Protein AF-A0A7S3ULN9-F1 (afdb_monomer)

Radius of gyration: 17.04 Å; Cα contacts (8 Å, |Δi|>4): 175; chains: 1; bounding box: 44×28×47 Å

Mean predicted aligned error: 7.05 Å

InterPro domains:
  IPR001509 NAD-dependent epimerase/dehydratase [PF01370] (7-63)
  IPR036291 NAD(P)-binding domain superfamily [SSF51735] (7-116)

Structure (mmCIF, N/CA/C/O backbone):
data_AF-A0A7S3ULN9-F1
#
_entry.id   AF-A0A7S3ULN9-F1
#
loop_
_atom_site.group_PDB
_atom_site.id
_atom_site.type_symbol
_atom_site.label_atom_id
_atom_site.label_alt_id
_atom_site.label_comp_id
_atom_site.label_asym_id
_atom_site.label_entity_id
_atom_site.label_seq_id
_atom_site.pdbx_PDB_ins_code
_atom_site.Cartn_x
_atom_site.Cartn_y
_atom_site.Cartn_z
_atom_site.occupancy
_atom_site.B_iso_or_equiv
_atom_site.auth_seq_id
_atom_site.auth_comp_id
_atom_site.auth_asym_id
_atom_site.auth_atom_id
_atom_site.pdbx_PDB_model_num
ATOM 1 N N . PRO A 1 1 ? -5.327 -12.814 -15.963 1.00 34.00 1 PRO A N 1
ATOM 2 C CA . PRO A 1 1 ? -5.056 -14.093 -15.272 1.00 34.00 1 PRO A CA 1
ATOM 3 C C . PRO A 1 1 ? -4.669 -13.797 -13.832 1.00 34.00 1 PRO A C 1
ATOM 5 O O . PRO A 1 1 ? -3.796 -12.971 -13.615 1.00 34.00 1 PRO A O 1
ATOM 8 N N . GLN A 1 2 ? -5.388 -14.380 -12.873 1.00 38.47 2 GLN A N 1
ATOM 9 C CA . GLN A 1 2 ? -5.350 -14.021 -11.453 1.00 38.47 2 GLN A CA 1
ATOM 10 C C . GLN A 1 2 ? -3.913 -13.861 -10.914 1.00 38.47 2 GLN A C 1
ATOM 12 O O . GLN A 1 2 ? -3.157 -14.829 -10.874 1.00 38.47 2 GLN A O 1
ATOM 17 N N . ASN A 1 3 ? -3.556 -12.667 -10.439 1.00 44.97 3 ASN A N 1
ATOM 18 C CA . ASN A 1 3 ? -2.361 -12.447 -9.622 1.00 44.97 3 ASN A CA 1
ATOM 19 C C . ASN A 1 3 ? -2.554 -13.101 -8.242 1.00 44.97 3 ASN A C 1
ATOM 21 O O . ASN A 1 3 ? -2.887 -12.431 -7.269 1.00 44.97 3 ASN A O 1
ATOM 25 N N . CYS A 1 4 ? -2.433 -14.429 -8.166 1.00 49.31 4 CYS A N 1
ATOM 26 C CA . CYS A 1 4 ? -2.793 -15.228 -6.989 1.00 49.31 4 CYS A CA 1
ATOM 27 C C . CYS A 1 4 ? -1.608 -15.616 -6.082 1.00 49.31 4 CYS A C 1
ATOM 29 O O . CYS A 1 4 ? -1.762 -16.488 -5.228 1.00 49.31 4 CYS A O 1
ATOM 31 N N . HIS A 1 5 ? -0.435 -14.993 -6.244 1.00 63.12 5 HIS A N 1
ATOM 32 C CA . HIS A 1 5 ? 0.804 -15.423 -5.574 1.00 63.12 5 HIS A CA 1
ATOM 33 C C . HIS A 1 5 ? 1.507 -14.337 -4.745 1.00 63.12 5 HIS A C 1
ATOM 35 O O . HIS A 1 5 ? 2.721 -14.399 -4.571 1.00 63.12 5 HIS A O 1
ATOM 41 N N . ASP A 1 6 ? 0.775 -13.353 -4.222 1.00 69.62 6 ASP A N 1
ATOM 42 C CA . ASP A 1 6 ? 1.347 -12.435 -3.229 1.00 69.62 6 ASP A CA 1
ATOM 43 C C . ASP A 1 6 ? 1.284 -13.037 -1.808 1.00 69.62 6 ASP A C 1
ATOM 45 O O . ASP A 1 6 ? 0.505 -13.954 -1.532 1.00 69.62 6 ASP A O 1
ATOM 49 N N . ASN A 1 7 ? 2.122 -12.553 -0.892 1.00 73.56 7 ASN A N 1
ATOM 50 C CA . ASN A 1 7 ? 2.164 -13.035 0.486 1.00 73.56 7 ASN A CA 1
ATOM 51 C C . ASN A 1 7 ? 1.086 -12.344 1.334 1.00 73.56 7 ASN A C 1
ATOM 53 O O . ASN A 1 7 ? 1.271 -11.213 1.775 1.00 73.56 7 ASN A O 1
ATOM 57 N N . PHE A 1 8 ? -0.008 -13.052 1.622 1.00 77.31 8 PHE A N 1
ATOM 58 C CA . PHE A 1 8 ? -1.110 -12.569 2.468 1.00 77.31 8 PHE A CA 1
ATOM 59 C C . PHE A 1 8 ? -0.854 -12.732 3.979 1.00 77.31 8 PHE A C 1
ATOM 61 O O . PHE A 1 8 ? -1.782 -12.602 4.777 1.00 77.31 8 PHE A O 1
ATOM 68 N N . SER A 1 9 ? 0.375 -13.038 4.411 1.00 71.38 9 SER A N 1
ATOM 69 C CA . SER A 1 9 ? 0.714 -13.071 5.840 1.00 71.38 9 SER A CA 1
ATOM 70 C C . SER A 1 9 ? 0.386 -11.733 6.509 1.00 71.38 9 SER A C 1
ATOM 72 O O . SER A 1 9 ? 0.727 -10.666 6.008 1.00 71.38 9 SER A O 1
ATOM 74 N N . LEU A 1 10 ? -0.252 -11.782 7.678 1.00 74.00 10 LEU A N 1
ATOM 75 C CA . LEU A 1 10 ? -0.563 -10.579 8.456 1.00 74.00 10 LEU A CA 1
ATOM 76 C C . LEU A 1 10 ? 0.678 -9.949 9.106 1.00 74.00 10 LEU A C 1
ATOM 78 O O . LEU A 1 10 ? 0.622 -8.782 9.488 1.00 74.00 10 LEU A O 1
ATOM 82 N N . GLN A 1 11 ? 1.756 -10.725 9.258 1.00 67.00 11 GLN A N 1
ATOM 83 C CA . GLN A 1 11 ? 2.997 -10.299 9.914 1.00 67.00 11 GLN A CA 1
ATOM 84 C C . GLN A 1 11 ? 4.067 -9.892 8.896 1.00 67.00 11 GLN A C 1
ATOM 86 O O . GLN A 1 11 ? 4.693 -8.850 9.052 1.00 67.00 11 GLN A O 1
ATOM 91 N N . ASP A 1 12 ? 4.215 -10.683 7.829 1.00 71.31 12 ASP A N 1
ATOM 92 C CA . ASP A 1 12 ? 5.326 -10.561 6.872 1.00 71.31 12 ASP A CA 1
ATOM 93 C C . ASP A 1 12 ? 4.853 -10.291 5.433 1.00 71.31 12 ASP A C 1
ATOM 95 O O . ASP A 1 12 ? 5.637 -10.357 4.485 1.00 71.31 12 ASP A O 1
ATOM 99 N N . GLY A 1 13 ? 3.551 -10.065 5.243 1.00 71.81 13 GLY A N 1
ATOM 100 C CA . GLY A 1 13 ? 2.972 -9.782 3.937 1.00 71.81 13 GLY A CA 1
ATOM 101 C C . GLY A 1 13 ? 3.297 -8.376 3.454 1.00 71.81 13 GLY A C 1
ATOM 102 O O . GLY A 1 13 ? 3.496 -7.446 4.241 1.00 71.81 13 GLY A O 1
ATOM 103 N N . HIS A 1 14 ? 3.305 -8.200 2.134 1.00 81.50 14 HIS A N 1
ATOM 104 C CA . HIS A 1 14 ? 3.346 -6.864 1.555 1.00 81.50 14 HIS A CA 1
ATOM 105 C C . HIS A 1 14 ? 2.088 -6.079 1.948 1.00 81.50 14 HIS A C 1
ATOM 107 O O . HIS A 1 14 ? 1.047 -6.650 2.278 1.00 81.50 14 HIS A O 1
ATOM 113 N N . VAL A 1 15 ? 2.184 -4.750 1.892 1.00 87.38 15 VAL A N 1
ATOM 114 C CA . VAL A 1 15 ? 1.152 -3.847 2.421 1.00 87.38 15 VAL A CA 1
ATOM 115 C C . VAL A 1 15 ? -0.239 -4.149 1.852 1.00 87.38 15 VAL A C 1
ATOM 117 O O . VAL A 1 15 ? -1.173 -4.332 2.627 1.00 87.38 15 VAL A O 1
ATOM 120 N N . VAL A 1 16 ? -0.385 -4.253 0.527 1.00 90.94 16 VAL A N 1
ATOM 121 C CA . VAL A 1 16 ? -1.693 -4.486 -0.114 1.00 90.94 16 VAL A CA 1
ATOM 122 C C . VAL A 1 16 ? -2.281 -5.860 0.255 1.00 90.94 16 VAL A C 1
ATOM 124 O O . VAL A 1 16 ? -3.396 -5.886 0.777 1.00 90.94 16 VAL A O 1
ATOM 127 N N . PRO A 1 17 ? -1.572 -6.996 0.092 1.00 89.94 17 PRO A N 1
ATOM 128 C CA . PRO A 1 17 ? -2.072 -8.306 0.527 1.00 89.94 17 PRO A CA 1
ATOM 129 C C . PRO A 1 17 ? -2.433 -8.374 2.007 1.00 89.94 17 PRO A C 1
ATOM 131 O O . PRO A 1 17 ? -3.471 -8.931 2.367 1.00 89.94 17 PRO A O 1
ATOM 134 N N . ALA A 1 18 ? -1.595 -7.798 2.873 1.00 90.75 18 ALA A N 1
ATOM 135 C CA . ALA A 1 18 ? -1.848 -7.782 4.306 1.00 90.75 18 ALA A CA 1
ATOM 136 C C . ALA A 1 18 ? -3.128 -6.994 4.627 1.00 90.75 18 ALA A C 1
ATOM 138 O O . ALA A 1 18 ? -3.929 -7.442 5.445 1.00 90.75 18 ALA A O 1
ATOM 139 N N . LEU A 1 19 ? -3.363 -5.857 3.961 1.00 93.81 19 LEU A N 1
ATOM 140 C CA . LEU A 1 19 ? -4.597 -5.078 4.104 1.00 93.81 19 L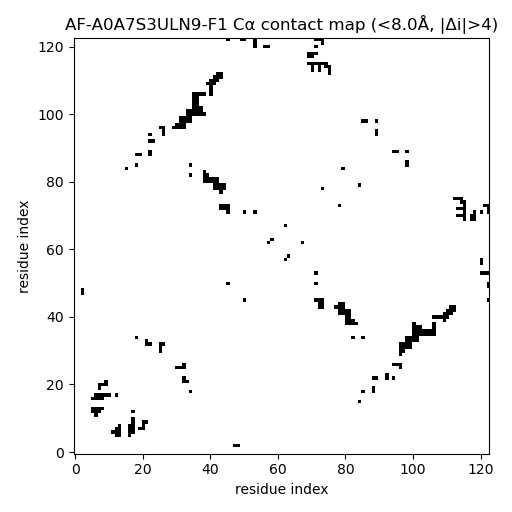EU A CA 1
ATOM 141 C C . LEU A 1 19 ? -5.826 -5.822 3.569 1.00 93.81 19 LEU A C 1
ATOM 143 O O . LEU A 1 19 ? -6.855 -5.826 4.240 1.00 93.81 19 LEU A O 1
ATOM 147 N N . ILE A 1 20 ? -5.716 -6.506 2.425 1.00 94.38 20 ILE A N 1
ATOM 148 C CA . ILE A 1 20 ? -6.793 -7.358 1.893 1.00 94.38 20 ILE A CA 1
ATOM 149 C C . ILE A 1 20 ? -7.160 -8.439 2.914 1.00 94.38 20 ILE A C 1
ATOM 151 O O . ILE A 1 20 ? -8.335 -8.622 3.232 1.00 94.38 20 ILE A O 1
ATOM 155 N N . HIS A 1 21 ? -6.165 -9.128 3.476 1.00 93.38 21 HIS A N 1
ATOM 156 C CA . HIS A 1 21 ? -6.411 -10.183 4.454 1.00 93.38 21 HIS A CA 1
ATOM 157 C C . HIS A 1 21 ? -7.009 -9.633 5.758 1.00 93.38 21 HIS A C 1
ATOM 159 O O . HIS A 1 21 ? -7.946 -10.221 6.295 1.00 93.38 21 HIS A O 1
ATOM 165 N N . LYS A 1 22 ? -6.541 -8.477 6.245 1.00 93.75 22 LYS A N 1
ATOM 166 C CA . LYS A 1 22 ? -7.136 -7.802 7.412 1.00 93.75 22 LYS A CA 1
ATOM 167 C C . LYS A 1 22 ? -8.592 -7.414 7.174 1.00 93.75 22 LYS A C 1
ATOM 169 O O . LYS A 1 22 ? -9.420 -7.664 8.044 1.00 93.75 22 LYS A O 1
ATOM 174 N N . CYS A 1 23 ? -8.908 -6.850 6.009 1.00 95.69 23 CYS A N 1
ATOM 175 C CA . CYS A 1 23 ? -10.277 -6.492 5.646 1.00 95.69 23 CYS A CA 1
ATOM 176 C C . CYS A 1 23 ? -11.178 -7.735 5.586 1.00 95.69 23 CYS A C 1
ATOM 178 O O . CYS A 1 23 ? -12.269 -7.735 6.152 1.00 95.69 23 CYS A O 1
ATOM 180 N N . TYR A 1 24 ? -10.686 -8.832 4.999 1.00 95.31 24 TYR A N 1
ATOM 181 C CA . TYR A 1 24 ? -11.392 -10.113 4.990 1.00 95.31 24 TYR A CA 1
ATOM 182 C C . TYR A 1 24 ? -11.675 -10.640 6.405 1.00 95.31 24 TYR A C 1
ATOM 184 O O . TYR A 1 24 ? -12.808 -11.011 6.705 1.00 95.31 24 TYR A O 1
ATOM 192 N N . VAL A 1 25 ? -10.669 -10.647 7.288 1.00 94.81 25 VAL A N 1
ATOM 193 C CA . VAL A 1 25 ? -10.828 -11.088 8.684 1.00 94.81 25 VAL A CA 1
ATOM 194 C C . VAL A 1 25 ? -11.831 -10.203 9.423 1.00 94.81 25 VAL A C 1
ATOM 196 O O . VAL A 1 25 ? -12.745 -10.729 10.049 1.00 94.81 25 VAL A O 1
ATOM 199 N N . ALA A 1 26 ? -11.723 -8.880 9.288 1.00 96.06 26 ALA A N 1
ATOM 200 C CA . ALA A 1 26 ? -12.646 -7.934 9.910 1.00 96.06 26 ALA A CA 1
ATOM 201 C C . ALA A 1 26 ? -14.088 -8.112 9.412 1.00 96.06 26 ALA A C 1
ATOM 203 O O . ALA A 1 26 ? -15.029 -8.073 10.202 1.00 96.06 26 ALA A O 1
ATOM 204 N N . SER A 1 27 ? -14.269 -8.360 8.112 1.00 94.88 27 SER A N 1
ATOM 205 C CA . SER A 1 27 ? -15.577 -8.647 7.518 1.00 94.88 27 SER A CA 1
ATOM 206 C C . SER A 1 27 ? -16.174 -9.948 8.059 1.00 94.88 27 SER A C 1
ATOM 208 O O . SER A 1 27 ? -17.340 -9.968 8.453 1.00 94.88 27 SER A O 1
ATOM 210 N N . ARG A 1 28 ? -15.370 -11.017 8.123 1.00 95.38 28 ARG A N 1
ATOM 211 C CA . ARG A 1 28 ? -15.786 -12.333 8.627 1.00 95.38 28 ARG A CA 1
ATOM 212 C C . ARG A 1 28 ? -16.159 -12.288 10.108 1.00 95.38 28 ARG A C 1
ATOM 214 O O . ARG A 1 28 ? -17.173 -12.861 10.494 1.00 95.38 28 ARG A O 1
ATOM 221 N N . ASP A 1 29 ? -15.341 -11.620 10.914 1.00 96.25 29 ASP A N 1
ATOM 222 C CA . ASP A 1 29 ? -15.460 -11.611 12.376 1.00 96.25 29 ASP A CA 1
ATOM 223 C C . ASP A 1 29 ? -16.304 -10.429 12.890 1.00 96.25 29 ASP A C 1
ATOM 225 O O . ASP A 1 29 ? -16.523 -10.301 14.092 1.00 96.25 29 ASP A O 1
ATOM 229 N N . GLN A 1 30 ? -16.803 -9.581 11.981 1.00 94.38 30 GLN A N 1
ATOM 230 C CA . GLN A 1 30 ? -17.595 -8.381 12.272 1.00 94.38 30 GLN A CA 1
ATOM 231 C C . GLN A 1 30 ? -16.886 -7.402 13.223 1.00 94.38 30 GLN A C 1
ATOM 233 O O . GLN A 1 30 ? -17.505 -6.793 14.097 1.00 94.38 30 GLN A O 1
ATOM 238 N N . THR A 1 31 ? -15.575 -7.240 13.046 1.00 96.00 31 THR A N 1
ATOM 239 C CA . THR A 1 31 ? -14.742 -6.311 13.822 1.00 96.00 31 THR A CA 1
ATOM 240 C C . THR A 1 31 ? -14.361 -5.084 12.998 1.00 96.00 31 THR A C 1
ATOM 242 O O . THR A 1 31 ? -14.628 -5.010 11.799 1.00 96.00 31 THR A O 1
ATOM 245 N N . ALA A 1 32 ? -13.700 -4.111 13.628 1.00 95.81 32 ALA A N 1
ATOM 246 C CA . ALA A 1 32 ? -13.090 -3.001 12.905 1.00 95.81 32 ALA A CA 1
ATOM 247 C C . ALA A 1 32 ? -11.954 -3.492 11.986 1.00 95.81 32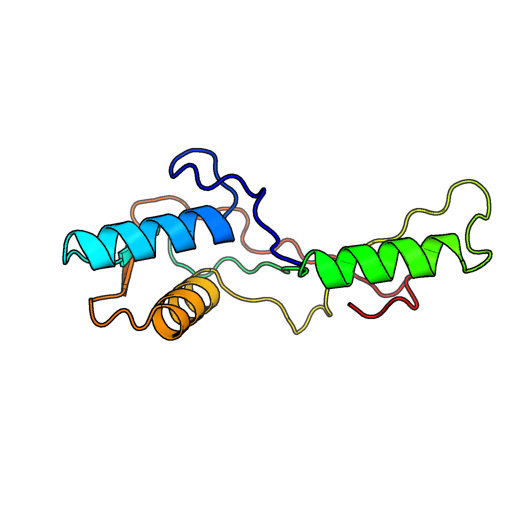 ALA A C 1
ATOM 249 O O . ALA A 1 32 ? -11.215 -4.424 12.320 1.00 95.81 32 ALA A O 1
ATOM 250 N N . PHE A 1 33 ? -11.808 -2.845 10.830 1.00 96.81 33 PHE A N 1
ATOM 251 C CA . PHE A 1 33 ? -10.663 -3.010 9.944 1.00 96.81 33 PHE A CA 1
ATOM 252 C C . PHE A 1 33 ? -9.571 -2.017 10.356 1.00 96.81 33 PHE A C 1
ATOM 254 O O . PHE A 1 33 ? -9.564 -0.861 9.937 1.00 96.81 33 PHE A O 1
ATOM 261 N N . THR A 1 34 ? -8.647 -2.480 11.199 1.00 94.94 34 THR A N 1
ATOM 262 C CA . THR A 1 34 ? -7.575 -1.640 11.744 1.00 94.94 34 THR A CA 1
ATOM 263 C C . THR A 1 34 ? -6.330 -1.631 10.851 1.00 94.94 34 THR A C 1
ATOM 265 O O . THR A 1 34 ? -5.709 -2.667 10.572 1.00 94.94 34 THR A O 1
ATOM 268 N N . VAL A 1 35 ? -5.917 -0.435 10.450 1.00 94.25 35 VAL A N 1
ATOM 269 C CA . VAL A 1 35 ? -4.689 -0.137 9.711 1.00 94.25 35 VAL A CA 1
ATOM 270 C C . VAL A 1 35 ? -3.638 0.356 10.701 1.00 94.25 35 VAL A C 1
ATOM 272 O O . VAL A 1 35 ? -3.893 1.239 11.510 1.00 94.25 35 VAL A O 1
ATOM 275 N N . ALA A 1 36 ? -2.443 -0.228 10.657 1.00 91.75 36 ALA A N 1
ATOM 276 C CA . ALA A 1 36 ? -1.358 0.174 11.547 1.00 91.75 36 ALA A CA 1
ATOM 277 C C . ALA A 1 36 ? -0.739 1.503 11.087 1.00 91.75 36 ALA A C 1
ATOM 279 O O . ALA A 1 36 ? -0.470 1.671 9.896 1.00 91.75 36 ALA A O 1
ATOM 280 N N . GLY A 1 37 ? -0.446 2.387 12.039 1.00 92.06 37 GLY A N 1
ATOM 281 C CA . GLY A 1 37 ? 0.158 3.689 11.788 1.00 92.06 37 GLY A CA 1
ATOM 282 C C . GLY A 1 37 ? -0.867 4.791 11.545 1.00 92.06 37 GLY A C 1
ATOM 283 O O . GLY A 1 37 ? -2.069 4.623 11.743 1.00 92.06 37 GLY A O 1
ATOM 284 N N . SER A 1 38 ? -0.375 5.946 11.108 1.00 92.56 38 SER A N 1
ATOM 285 C CA . SER A 1 38 ? -1.194 7.120 10.806 1.00 92.56 38 SER A CA 1
ATOM 286 C C . SER A 1 38 ? -1.888 7.054 9.448 1.00 92.56 38 SER A C 1
ATOM 288 O O . SER A 1 38 ? -2.638 7.965 9.122 1.00 92.56 38 SER A O 1
ATOM 290 N N . GLY A 1 39 ? -1.585 6.049 8.619 1.00 92.94 39 GLY A N 1
ATOM 291 C CA . GLY A 1 39 ? -2.106 5.931 7.252 1.00 92.94 39 GLY A CA 1
ATOM 292 C C . GLY A 1 39 ? -1.469 6.889 6.234 1.00 92.94 39 GLY A C 1
ATOM 293 O O . GLY A 1 39 ? -1.588 6.660 5.034 1.00 92.94 39 GLY A O 1
ATOM 294 N N . LYS A 1 40 ? -0.725 7.904 6.692 1.00 93.56 40 LYS A N 1
ATOM 295 C CA . LYS A 1 40 ? -0.146 8.973 5.861 1.00 93.56 40 LYS A CA 1
ATOM 29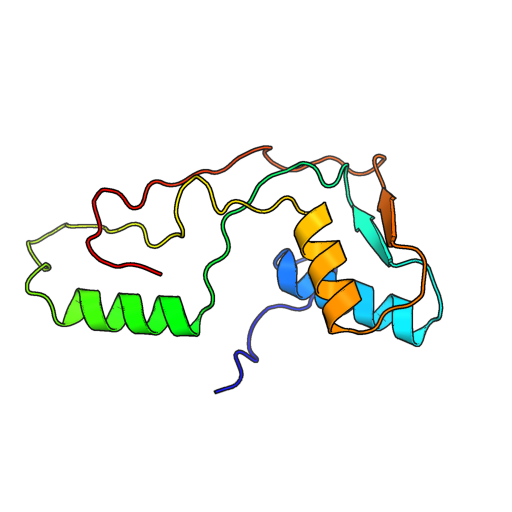6 C C . LYS A 1 40 ? 1.016 8.588 4.933 1.00 93.56 40 LYS A C 1
ATOM 298 O O . LYS A 1 40 ? 1.222 9.332 3.975 1.00 93.56 40 LYS A O 1
ATOM 303 N N . PRO A 1 41 ? 1.827 7.535 5.179 1.00 93.50 41 PRO A N 1
ATOM 304 C CA . PRO A 1 41 ? 2.907 7.192 4.258 1.00 93.50 41 PRO A CA 1
ATOM 305 C C . PRO A 1 41 ? 2.404 6.935 2.833 1.00 93.50 41 PRO A C 1
ATOM 307 O O . PRO A 1 41 ? 1.419 6.229 2.640 1.00 93.50 41 PRO A O 1
ATOM 310 N N . LEU A 1 42 ? 3.123 7.473 1.850 1.00 92.31 42 LEU A N 1
ATOM 311 C CA . LEU A 1 42 ? 2.786 7.429 0.428 1.00 92.31 42 LEU A CA 1
ATOM 312 C C . LEU A 1 42 ? 3.578 6.339 -0.294 1.00 92.31 42 LEU A C 1
ATOM 314 O O . LEU A 1 42 ? 4.785 6.172 -0.062 1.00 92.31 42 LEU A O 1
ATOM 318 N N . ARG A 1 43 ? 2.911 5.583 -1.167 1.00 91.31 43 ARG A N 1
ATOM 319 C CA . ARG A 1 43 ? 3.513 4.499 -1.950 1.00 91.31 43 ARG A CA 1
ATOM 320 C C . ARG A 1 43 ? 2.995 4.495 -3.384 1.00 91.31 43 ARG A C 1
ATOM 322 O O . ARG A 1 43 ? 1.821 4.741 -3.633 1.00 91.31 43 ARG A O 1
ATOM 329 N N . GLN A 1 44 ? 3.890 4.141 -4.299 1.00 90.00 44 GLN A N 1
ATOM 330 C CA . GLN A 1 44 ? 3.573 3.794 -5.680 1.00 90.00 44 GLN A CA 1
ATOM 331 C C . GLN A 1 44 ? 3.308 2.287 -5.761 1.00 90.00 44 GLN A C 1
ATOM 333 O O . GLN A 1 44 ? 4.114 1.488 -5.271 1.00 90.00 44 GLN A O 1
ATOM 338 N N . PHE A 1 45 ? 2.191 1.897 -6.372 1.00 89.88 45 PHE A N 1
ATOM 339 C CA . PHE A 1 45 ? 1.832 0.498 -6.596 1.00 89.88 45 PHE A CA 1
ATOM 340 C C . PHE A 1 45 ? 1.743 0.237 -8.095 1.00 89.88 45 PHE A C 1
ATOM 342 O O . PHE A 1 45 ? 1.079 0.976 -8.809 1.00 89.88 45 PHE A O 1
ATOM 349 N N . VAL A 1 46 ? 2.394 -0.826 -8.562 1.00 89.38 46 VAL A N 1
ATOM 350 C CA . VAL A 1 46 ? 2.296 -1.278 -9.954 1.00 89.38 46 VAL A CA 1
ATOM 351 C C . VAL A 1 46 ? 1.499 -2.568 -9.970 1.00 89.38 46 VAL A C 1
ATOM 353 O O . VAL A 1 46 ? 1.831 -3.516 -9.252 1.00 89.38 46 VAL A O 1
ATOM 356 N N . TYR A 1 47 ? 0.455 -2.624 -10.791 1.00 90.00 47 TYR A N 1
ATOM 357 C CA . TYR A 1 47 ? -0.273 -3.865 -11.001 1.00 90.00 47 TYR A CA 1
ATOM 358 C C . TYR A 1 47 ? 0.607 -4.846 -11.779 1.00 90.00 47 TYR A C 1
ATOM 360 O O . TYR A 1 47 ? 1.237 -4.496 -12.775 1.00 90.00 47 TYR A O 1
ATOM 368 N N . SER A 1 48 ? 0.688 -6.097 -11.338 1.00 88.75 48 SER A N 1
ATOM 369 C CA . SER A 1 48 ? 1.686 -7.021 -11.888 1.00 88.75 48 SER A CA 1
ATOM 370 C C . SER A 1 48 ? 1.440 -7.424 -13.342 1.00 88.75 48 SER A C 1
ATOM 372 O O . SER A 1 48 ? 2.402 -7.779 -14.019 1.00 88.75 48 SER A O 1
ATOM 374 N N . GLU A 1 49 ? 0.210 -7.327 -13.867 1.00 88.19 49 GLU A N 1
ATOM 375 C CA . GLU A 1 49 ? 0.000 -7.486 -15.317 1.00 88.19 49 GLU A CA 1
ATOM 376 C C . GLU A 1 49 ? 0.578 -6.298 -16.103 1.00 88.19 49 GLU A C 1
ATOM 378 O O . GLU A 1 49 ? 1.080 -6.484 -17.212 1.00 88.19 49 GLU A O 1
ATOM 383 N N . ASP A 1 50 ? 0.560 -5.094 -15.532 1.00 89.06 50 ASP A N 1
ATOM 384 C CA . ASP A 1 50 ? 1.111 -3.884 -16.150 1.00 89.06 50 ASP A CA 1
ATOM 385 C C . ASP A 1 50 ? 2.639 -3.944 -16.116 1.00 89.06 50 ASP A C 1
ATOM 387 O O . ASP A 1 50 ? 3.292 -3.754 -17.142 1.00 89.06 50 ASP A O 1
ATOM 391 N N . LEU A 1 51 ? 3.208 -4.385 -14.987 1.00 89.38 51 LEU A N 1
ATOM 392 C CA . LEU A 1 51 ? 4.630 -4.709 -14.882 1.00 89.38 51 LEU A CA 1
ATOM 393 C C . LEU A 1 51 ? 5.053 -5.778 -15.902 1.00 89.38 51 LEU A C 1
ATOM 395 O O . LEU A 1 51 ? 6.104 -5.653 -16.528 1.00 89.38 51 LEU A O 1
ATOM 399 N N . ALA A 1 52 ? 4.248 -6.824 -16.111 1.00 88.75 52 ALA A N 1
ATOM 400 C CA . ALA A 1 52 ? 4.554 -7.850 -17.107 1.00 88.75 52 ALA A CA 1
ATOM 401 C C . ALA A 1 52 ? 4.580 -7.273 -18.533 1.00 88.75 52 ALA A C 1
ATOM 403 O O . ALA A 1 52 ? 5.503 -7.564 -19.298 1.00 88.75 52 ALA A O 1
ATOM 404 N N . ARG A 1 53 ? 3.615 -6.410 -18.887 1.00 88.56 53 ARG A N 1
ATOM 405 C CA . ARG A 1 53 ? 3.611 -5.704 -20.182 1.00 88.56 53 ARG A CA 1
ATOM 406 C C . ARG A 1 53 ? 4.807 -4.764 -20.325 1.00 88.56 53 ARG A C 1
ATOM 408 O O . ARG A 1 53 ? 5.401 -4.705 -21.405 1.00 88.56 53 ARG A O 1
ATOM 415 N N . ALA A 1 54 ? 5.198 -4.090 -19.247 1.00 86.81 54 ALA A N 1
ATOM 416 C CA . ALA A 1 54 ? 6.383 -3.244 -19.202 1.00 86.81 54 ALA A CA 1
ATOM 417 C C . ALA A 1 54 ? 7.670 -4.040 -19.460 1.00 86.81 54 ALA A C 1
ATOM 419 O O . ALA A 1 54 ? 8.472 -3.653 -20.308 1.00 86.81 54 ALA A O 1
ATOM 420 N N . ILE A 1 55 ? 7.831 -5.197 -18.809 1.00 86.75 55 ILE A N 1
ATOM 421 C CA . ILE A 1 55 ? 8.977 -6.097 -19.012 1.00 86.75 55 ILE A CA 1
ATOM 422 C C . ILE A 1 55 ? 9.045 -6.579 -20.465 1.00 86.75 55 ILE A C 1
ATOM 424 O O . ILE A 1 55 ? 10.109 -6.525 -21.080 1.00 86.75 55 ILE A O 1
ATOM 428 N N . ILE A 1 56 ? 7.920 -7.017 -21.042 1.00 87.44 56 ILE A N 1
ATOM 429 C CA . ILE A 1 56 ? 7.874 -7.465 -22.443 1.00 87.44 56 ILE A CA 1
ATOM 430 C C . ILE A 1 56 ? 8.271 -6.324 -23.386 1.00 87.44 56 ILE A C 1
ATOM 432 O O . ILE A 1 56 ? 9.100 -6.523 -24.273 1.00 87.44 56 ILE A O 1
ATOM 436 N N . SER A 1 57 ? 7.728 -5.125 -23.168 1.00 84.38 57 SER A N 1
ATOM 437 C CA . SER A 1 57 ? 8.041 -3.942 -23.979 1.00 84.38 57 SER A CA 1
ATOM 438 C C . SER A 1 57 ? 9.519 -3.560 -23.881 1.00 84.38 57 SER A C 1
ATOM 440 O O . SER A 1 57 ? 10.144 -3.245 -24.893 1.00 84.38 57 SER A O 1
ATOM 442 N N . PHE A 1 58 ? 10.099 -3.636 -22.679 1.00 82.19 58 PHE A N 1
ATOM 443 C CA . PHE A 1 58 ? 11.519 -3.379 -22.446 1.00 82.19 58 PHE A CA 1
ATOM 444 C C . PHE A 1 58 ?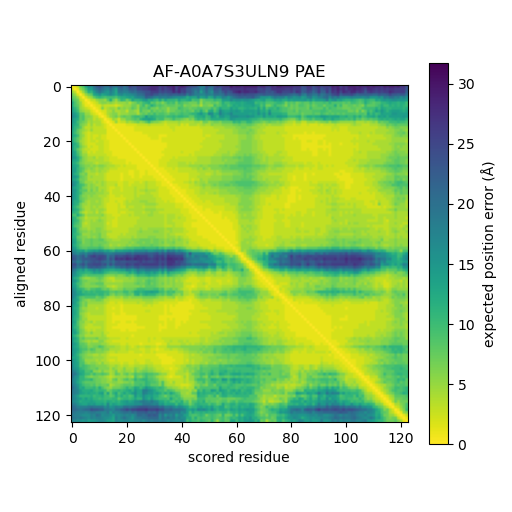 12.420 -4.360 -23.207 1.00 82.19 58 PHE A C 1
ATOM 446 O O . PHE A 1 58 ? 13.409 -3.935 -23.794 1.00 82.19 58 PHE A O 1
ATOM 453 N N . LEU A 1 59 ? 12.067 -5.650 -23.228 1.00 82.50 59 LEU A N 1
ATOM 454 C CA . LEU A 1 59 ? 12.825 -6.688 -23.937 1.00 82.50 59 LEU A CA 1
ATOM 455 C C . LEU A 1 59 ? 12.698 -6.601 -25.466 1.00 82.50 59 LEU A C 1
ATOM 457 O O . LEU A 1 59 ? 13.597 -7.042 -26.177 1.00 82.50 59 LEU A O 1
ATOM 461 N N . GLN A 1 60 ? 11.573 -6.093 -25.976 1.00 82.00 60 GLN A N 1
ATOM 462 C CA . GLN A 1 60 ? 11.322 -5.957 -27.417 1.00 82.00 60 GLN A CA 1
ATOM 463 C C . GLN A 1 60 ? 11.977 -4.720 -28.024 1.00 82.00 60 GLN A C 1
ATOM 465 O O . GLN A 1 60 ? 12.398 -4.743 -29.180 1.00 82.00 60 GLN A O 1
ATOM 470 N N . LYS A 1 61 ? 12.030 -3.622 -27.268 1.00 72.44 61 LYS A N 1
ATOM 471 C CA . LYS A 1 61 ? 12.778 -2.439 -27.675 1.00 72.44 61 LYS A CA 1
ATOM 472 C C . LYS A 1 61 ? 14.273 -2.757 -27.554 1.00 72.44 61 LYS A C 1
ATOM 474 O O . LYS A 1 61 ? 14.705 -3.379 -26.590 1.00 72.44 61 LYS A O 1
ATOM 479 N N . ASP A 1 62 ? 15.086 -2.272 -28.490 1.00 61.88 62 ASP A N 1
ATOM 480 C CA . ASP A 1 62 ? 16.552 -2.445 -28.514 1.00 61.88 62 ASP A CA 1
ATOM 481 C C . ASP A 1 62 ? 17.262 -1.611 -27.407 1.00 61.88 62 ASP A C 1
ATOM 483 O O . ASP A 1 62 ? 18.360 -1.074 -27.572 1.00 61.88 62 ASP A O 1
ATOM 487 N N . HIS A 1 63 ? 16.604 -1.454 -26.249 1.00 59.50 63 HIS A N 1
ATOM 488 C CA . HIS A 1 63 ? 17.101 -0.782 -25.051 1.00 59.50 63 HIS A CA 1
ATOM 489 C C . HIS A 1 63 ? 18.183 -1.591 -24.339 1.00 59.50 63 HIS A C 1
ATOM 491 O O . HIS A 1 63 ? 18.822 -1.053 -23.443 1.00 59.50 63 HIS A O 1
ATOM 497 N N . CYS A 1 64 ? 18.467 -2.828 -24.763 1.00 55.06 64 CYS A N 1
ATOM 498 C CA . CYS A 1 64 ? 19.593 -3.631 -24.287 1.00 55.06 64 CYS A CA 1
ATOM 499 C C . CYS A 1 64 ? 20.959 -3.088 -24.763 1.00 55.06 64 CYS A C 1
ATOM 501 O O . CYS A 1 64 ? 21.841 -3.840 -25.182 1.00 55.06 64 CYS A O 1
ATOM 503 N N . LYS A 1 65 ? 21.193 -1.776 -24.650 1.00 59.38 65 LYS A N 1
ATOM 504 C CA . LYS A 1 65 ? 22.556 -1.256 -24.543 1.00 59.38 65 LYS A CA 1
ATOM 505 C C . LYS A 1 65 ? 23.124 -1.792 -23.227 1.00 59.38 65 LYS A C 1
ATOM 507 O O . LYS A 1 65 ? 22.478 -1.711 -22.186 1.00 59.38 65 LYS A O 1
ATOM 512 N N . LYS A 1 66 ? 24.317 -2.397 -23.276 1.00 54.66 66 LYS A N 1
ATOM 513 C CA . LYS A 1 66 ? 24.982 -2.997 -22.104 1.00 54.66 66 LYS A CA 1
ATOM 514 C C . LYS A 1 66 ? 24.893 -2.055 -20.890 1.00 54.66 66 LYS A C 1
ATOM 516 O O . LYS A 1 66 ? 25.433 -0.955 -20.946 1.00 54.66 66 LYS A O 1
ATOM 521 N N . ASN A 1 67 ? 24.278 -2.542 -19.807 1.00 61.12 67 ASN A N 1
ATOM 522 C CA . ASN A 1 67 ? 24.174 -1.919 -18.476 1.00 61.12 67 ASN A CA 1
ATOM 523 C C . ASN A 1 67 ? 23.074 -0.857 -18.254 1.00 61.12 67 ASN A C 1
ATOM 525 O O . ASN A 1 67 ? 23.185 -0.089 -17.302 1.00 61.12 67 ASN A O 1
ATOM 529 N N . SER A 1 68 ? 22.005 -0.804 -19.051 1.00 67.00 68 SER A N 1
ATOM 530 C CA . SER A 1 68 ? 20.841 0.036 -18.717 1.00 67.00 68 SER A CA 1
ATOM 531 C C . SER A 1 68 ? 19.921 -0.642 -17.689 1.00 67.00 68 SER A C 1
ATOM 533 O O . SER A 1 68 ? 19.409 -1.734 -17.946 1.00 67.00 68 SER A O 1
ATOM 535 N N . SER A 1 69 ? 19.671 0.013 -16.555 1.00 73.25 69 SER A N 1
ATOM 536 C CA . SER A 1 69 ? 18.576 -0.308 -15.629 1.00 73.25 69 SER A CA 1
ATOM 537 C C . SER A 1 69 ? 17.419 0.666 -15.835 1.00 73.25 69 SER A C 1
ATOM 539 O O . SER A 1 69 ? 17.655 1.834 -16.116 1.00 73.25 69 SER A O 1
ATOM 541 N N . VAL A 1 70 ? 16.188 0.195 -15.660 1.00 79.88 70 VAL A N 1
ATOM 542 C CA . VAL A 1 70 ? 14.953 0.969 -15.846 1.00 79.88 70 VAL A CA 1
ATOM 543 C C . VAL A 1 70 ? 14.108 0.828 -14.583 1.00 79.88 70 VAL A C 1
ATOM 545 O O . VAL A 1 70 ? 13.974 -0.274 -14.049 1.00 79.88 70 VAL A O 1
ATOM 548 N N . ILE A 1 71 ? 13.558 1.942 -14.101 1.00 83.69 71 ILE A N 1
ATOM 549 C CA . ILE A 1 71 ? 12.607 1.974 -12.986 1.00 83.69 71 ILE A CA 1
ATOM 550 C C . ILE A 1 71 ? 11.196 1.959 -13.566 1.00 83.69 7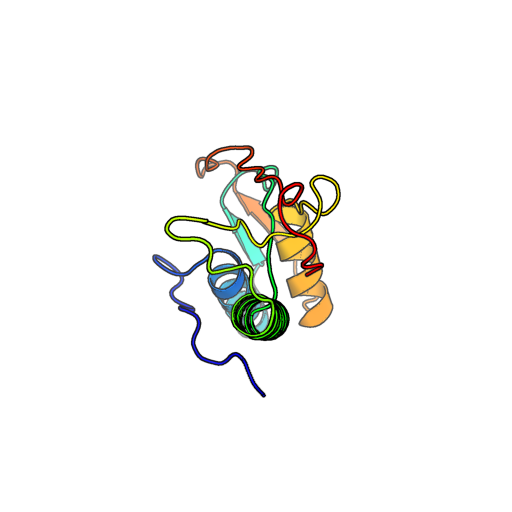1 ILE A C 1
ATOM 552 O O . ILE A 1 71 ? 10.820 2.871 -14.287 1.00 83.69 71 ILE A O 1
ATOM 556 N N . VAL A 1 72 ? 10.411 0.937 -13.231 1.00 85.44 72 VAL A N 1
ATOM 557 C CA . VAL A 1 72 ? 9.008 0.833 -13.651 1.00 85.44 72 VAL A CA 1
ATOM 558 C C . VAL A 1 72 ? 8.121 1.203 -12.467 1.00 85.44 72 V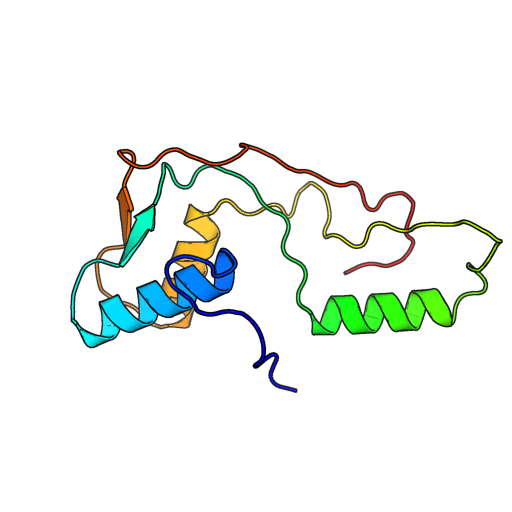AL A C 1
ATOM 560 O O . VAL A 1 72 ? 8.009 0.431 -11.512 1.00 85.44 72 VAL A O 1
ATOM 563 N N . CYS A 1 73 ? 7.521 2.389 -12.515 1.00 85.31 73 CYS A N 1
ATOM 564 C CA . CYS A 1 73 ? 6.568 2.885 -11.525 1.00 85.31 73 CYS A CA 1
ATOM 565 C C . CYS A 1 73 ? 5.564 3.859 -12.172 1.00 85.31 73 CYS A C 1
ATOM 567 O O . CYS A 1 73 ? 5.870 4.406 -13.237 1.00 85.31 73 CYS A O 1
ATOM 569 N N . PRO A 1 74 ? 4.396 4.087 -11.540 1.00 84.19 74 PRO A N 1
ATOM 570 C CA . PRO A 1 74 ? 3.464 5.145 -11.929 1.00 84.19 74 PRO A CA 1
ATOM 571 C C . PRO A 1 74 ? 4.111 6.528 -11.785 1.00 84.19 74 PRO A C 1
ATOM 573 O O . PRO A 1 74 ? 5.208 6.649 -11.225 1.00 84.19 74 PRO A O 1
ATOM 576 N N . ASP A 1 75 ? 3.421 7.574 -12.233 1.00 83.19 75 ASP A N 1
ATOM 577 C C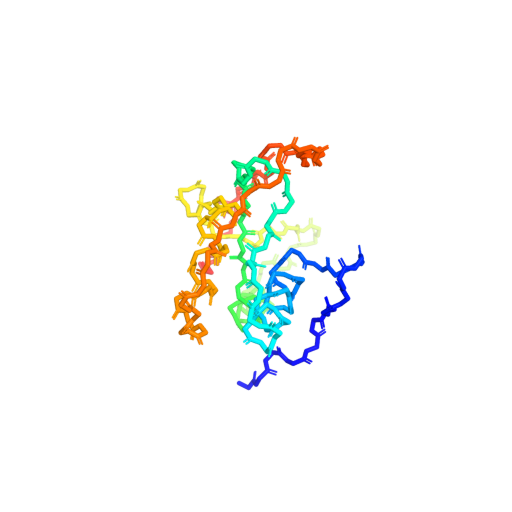A . ASP A 1 75 ? 3.926 8.941 -12.123 1.00 83.19 75 ASP A CA 1
ATOM 578 C C . ASP A 1 75 ? 4.016 9.394 -10.653 1.00 83.19 75 ASP A C 1
ATOM 580 O O . ASP A 1 75 ? 3.339 8.875 -9.760 1.00 83.19 75 ASP A O 1
ATOM 584 N N . ASP A 1 76 ? 4.851 10.400 -10.375 1.00 75.69 76 ASP A N 1
ATOM 585 C CA . ASP A 1 76 ? 5.047 10.947 -9.019 1.00 75.69 76 ASP A CA 1
ATOM 586 C C . ASP A 1 76 ? 3.743 11.485 -8.387 1.00 75.69 76 ASP A C 1
ATOM 588 O O . ASP A 1 76 ? 3.665 11.650 -7.166 1.00 75.69 76 ASP A O 1
ATOM 592 N N . GLY A 1 77 ? 2.742 11.798 -9.219 1.00 81.88 77 GLY A N 1
ATOM 593 C CA . GLY A 1 77 ? 1.416 12.267 -8.810 1.00 81.88 77 GLY A CA 1
ATOM 594 C C . GLY A 1 77 ? 0.424 11.155 -8.456 1.00 81.88 77 GLY A C 1
ATOM 595 O O . GLY A 1 77 ? -0.593 11.457 -7.840 1.00 81.88 77 GLY A O 1
ATOM 596 N N . ASP A 1 78 ? 0.734 9.899 -8.785 1.00 85.44 78 ASP A N 1
ATOM 597 C CA . ASP A 1 78 ? -0.157 8.741 -8.607 1.00 85.44 78 ASP A CA 1
ATOM 598 C C . ASP A 1 78 ? 0.162 7.937 -7.333 1.00 85.44 78 ASP A C 1
ATOM 600 O O . ASP A 1 78 ? -0.218 6.775 -7.171 1.00 85.44 78 ASP A O 1
ATOM 604 N N . GLU A 1 79 ? 0.903 8.541 -6.408 1.00 89.81 79 GLU A N 1
ATOM 605 C CA . GLU A 1 79 ? 1.133 7.968 -5.089 1.00 89.81 79 GLU A CA 1
ATOM 606 C C . GLU A 1 79 ? -0.162 7.896 -4.281 1.00 89.81 79 GLU A C 1
ATOM 608 O O . GLU A 1 79 ? -0.910 8.864 -4.184 1.00 89.81 79 GLU A O 1
ATOM 613 N N . LEU A 1 80 ? -0.366 6.763 -3.612 1.00 92.50 80 LEU A N 1
ATOM 614 C CA . LEU A 1 80 ? -1.484 6.565 -2.700 1.00 92.50 80 LEU A CA 1
ATOM 615 C C . LEU A 1 80 ? -0.977 6.472 -1.265 1.00 92.50 80 LEU A C 1
ATOM 617 O O . LEU A 1 80 ? 0.027 5.804 -0.977 1.00 92.50 80 LEU A O 1
ATOM 621 N N . SER A 1 81 ? -1.690 7.116 -0.349 1.00 95.00 81 SER A N 1
ATOM 622 C CA . SER A 1 81 ? -1.516 6.888 1.081 1.00 95.00 81 SER A CA 1
ATOM 623 C C . SER A 1 81 ? -2.012 5.497 1.473 1.00 95.00 81 SER A C 1
ATOM 625 O O . SER A 1 81 ? -2.868 4.896 0.817 1.00 95.00 81 SER A O 1
ATOM 627 N N . ILE A 1 82 ? -1.492 4.958 2.575 1.00 94.75 82 ILE A N 1
ATOM 628 C CA . ILE A 1 82 ? -1.952 3.659 3.087 1.00 94.75 82 ILE A CA 1
ATOM 629 C C . ILE A 1 82 ? -3.436 3.714 3.482 1.00 94.75 82 ILE A C 1
ATOM 631 O O . ILE A 1 82 ? -4.149 2.722 3.327 1.00 94.75 82 ILE A O 1
ATOM 635 N N . GLU A 1 83 ? -3.912 4.870 3.947 1.00 95.19 83 GLU A N 1
ATOM 636 C CA . GLU A 1 83 ? -5.328 5.113 4.231 1.00 95.19 83 GLU A CA 1
ATOM 637 C C . GLU A 1 83 ? -6.202 5.023 2.968 1.00 95.19 83 GLU A C 1
ATOM 639 O O . GLU A 1 83 ? -7.233 4.344 2.981 1.00 95.19 83 GLU A O 1
ATOM 644 N N . GLU A 1 84 ? -5.782 5.641 1.860 1.00 95.62 84 GLU A N 1
ATOM 645 C CA . GLU A 1 84 ? -6.497 5.564 0.577 1.00 95.62 84 GLU A CA 1
ATOM 646 C C . GLU A 1 84 ? -6.539 4.132 0.040 1.00 95.62 84 GLU A C 1
ATOM 648 O O . GLU A 1 84 ? -7.586 3.665 -0.418 1.00 95.62 84 GLU A O 1
ATOM 653 N N . VAL A 1 85 ? -5.429 3.396 0.155 1.00 95.50 85 VAL A N 1
ATOM 654 C CA . VAL A 1 85 ? -5.367 1.977 -0.222 1.00 95.50 85 VAL A CA 1
ATOM 655 C C . VAL A 1 85 ? -6.336 1.150 0.622 1.00 95.50 85 VAL A C 1
ATOM 657 O O . VAL A 1 85 ? -7.111 0.366 0.074 1.00 95.50 85 VAL A O 1
ATOM 660 N N . ALA A 1 86 ? -6.335 1.330 1.945 1.00 95.88 86 ALA A N 1
ATOM 661 C CA . ALA A 1 86 ? -7.241 0.614 2.840 1.00 95.88 86 ALA A CA 1
ATOM 662 C C . ALA A 1 86 ? -8.714 0.935 2.543 1.00 95.88 86 ALA A C 1
ATOM 664 O O . ALA A 1 86 ? -9.540 0.024 2.486 1.00 95.88 86 ALA A O 1
ATOM 665 N N . SER A 1 87 ? -9.030 2.204 2.281 1.00 95.38 87 SER A N 1
ATOM 666 C CA . SER A 1 87 ? -10.377 2.655 1.913 1.00 95.38 87 SER A CA 1
ATOM 667 C C . SER A 1 87 ? -10.832 2.062 0.578 1.00 95.38 87 SER A C 1
ATOM 669 O O . SER A 1 87 ? -11.963 1.589 0.459 1.00 95.38 87 SER A O 1
ATOM 671 N N . THR A 1 88 ? -9.934 2.007 -0.408 1.00 95.69 88 THR A N 1
ATOM 672 C CA . THR A 1 88 ? -10.196 1.389 -1.717 1.00 95.69 88 THR A CA 1
ATOM 673 C C . THR A 1 88 ? -10.462 -0.109 -1.576 1.00 95.69 88 THR A C 1
ATOM 675 O O . THR A 1 88 ? -11.421 -0.622 -2.152 1.00 95.69 88 THR A O 1
ATOM 678 N N . ILE A 1 89 ? -9.661 -0.809 -0.764 1.00 96.12 89 ILE A N 1
ATOM 679 C CA . ILE A 1 89 ? -9.866 -2.232 -0.458 1.00 96.12 89 ILE A CA 1
ATOM 680 C C . ILE A 1 89 ? -11.219 -2.440 0.225 1.00 96.12 89 ILE A C 1
ATOM 682 O O . ILE A 1 89 ? -11.982 -3.296 -0.216 1.00 96.12 89 ILE A O 1
ATOM 686 N N . ALA A 1 90 ? -11.543 -1.652 1.255 1.00 95.88 90 ALA A N 1
ATOM 687 C CA . ALA A 1 90 ? -12.812 -1.755 1.973 1.00 95.88 90 ALA A CA 1
ATOM 688 C C . ALA A 1 90 ? -14.016 -1.554 1.037 1.00 95.88 90 ALA A C 1
ATOM 690 O O . ALA A 1 90 ? -14.959 -2.347 1.070 1.00 95.88 90 ALA A O 1
ATOM 691 N N . GLY A 1 91 ? -13.949 -0.552 0.152 1.00 96.38 91 GLY A N 1
ATOM 692 C CA . GLY A 1 91 ? -14.968 -0.302 -0.868 1.00 96.38 91 GLY A CA 1
ATOM 693 C C . GLY A 1 91 ? -15.111 -1.457 -1.862 1.00 96.38 91 GLY A C 1
ATOM 694 O O . GLY A 1 91 ? -16.225 -1.913 -2.112 1.00 96.38 91 GLY A O 1
ATOM 695 N N . ALA A 1 92 ? -13.996 -1.987 -2.375 1.00 95.50 92 ALA A N 1
ATOM 696 C CA . ALA A 1 92 ? -13.999 -3.128 -3.292 1.00 95.50 92 ALA A CA 1
ATOM 697 C C . ALA A 1 92 ? -14.535 -4.418 -2.642 1.00 95.50 92 ALA A C 1
ATOM 699 O O . ALA A 1 92 ? -15.170 -5.228 -3.315 1.00 95.50 92 ALA A O 1
ATOM 700 N N . PHE A 1 93 ? -14.306 -4.602 -1.338 1.00 93.50 93 PHE A N 1
ATOM 701 C CA . PHE A 1 93 ? -14.816 -5.739 -0.567 1.00 93.50 93 PHE A CA 1
ATOM 702 C C . PHE A 1 93 ? -16.293 -5.594 -0.166 1.00 93.50 93 PHE A C 1
ATOM 704 O O . PHE A 1 93 ? -16.903 -6.568 0.274 1.00 93.50 93 PHE A O 1
ATOM 711 N N . GLY A 1 94 ? -16.867 -4.389 -0.267 1.00 94.81 94 GLY A N 1
ATOM 712 C CA . GLY A 1 94 ? -18.184 -4.077 0.294 1.00 94.81 94 GLY A CA 1
ATOM 713 C C . GLY A 1 94 ? -18.205 -4.080 1.828 1.00 94.81 94 GLY A C 1
ATOM 714 O O . GLY A 1 94 ? -19.237 -4.373 2.431 1.00 94.81 94 GLY A O 1
ATOM 715 N N . PHE A 1 95 ? -17.069 -3.801 2.473 1.00 94.81 95 PHE A N 1
ATOM 716 C CA . PHE A 1 95 ? -16.952 -3.797 3.929 1.00 94.81 95 PHE A CA 1
ATOM 717 C C . PHE A 1 95 ? -17.722 -2.616 4.534 1.00 94.81 95 PHE A C 1
ATOM 719 O O . PHE A 1 95 ? -17.441 -1.459 4.236 1.00 94.81 95 PHE A O 1
ATOM 726 N N . SER A 1 96 ? -18.687 -2.914 5.406 1.00 91.56 96 SER A N 1
ATOM 727 C CA . SER A 1 96 ? -19.557 -1.917 6.048 1.00 91.56 96 SER A CA 1
ATOM 728 C C . SER A 1 96 ? -19.179 -1.596 7.500 1.00 91.56 96 SER A C 1
ATOM 730 O O . SER A 1 96 ? -19.921 -0.886 8.177 1.00 91.56 96 SER A O 1
ATOM 732 N N . GLY A 1 97 ? -18.090 -2.174 8.014 1.00 91.44 97 GLY A N 1
ATOM 733 C CA . GLY A 1 97 ? -17.593 -1.903 9.364 1.00 91.44 97 GLY A CA 1
ATOM 734 C C . GLY A 1 97 ? -16.748 -0.628 9.437 1.00 91.44 97 GLY A C 1
ATOM 735 O O . GLY A 1 97 ? -16.506 0.040 8.434 1.00 91.44 97 GLY A O 1
ATOM 736 N N . ALA A 1 98 ? -16.273 -0.296 10.638 1.00 92.56 98 ALA A N 1
ATOM 737 C CA . ALA A 1 98 ? -15.377 0.840 10.836 1.00 92.56 98 ALA A CA 1
ATOM 738 C C . ALA A 1 98 ? -13.973 0.541 10.285 1.00 92.56 98 ALA A C 1
ATOM 740 O O . ALA A 1 98 ? -13.423 -0.534 10.539 1.00 92.56 98 ALA A O 1
ATOM 741 N N . VAL A 1 99 ? -13.389 1.498 9.561 1.00 94.88 99 VAL A N 1
ATOM 742 C CA . VAL A 1 99 ? -11.964 1.504 9.199 1.00 94.88 99 VAL A CA 1
ATOM 743 C C . VAL A 1 99 ? -11.247 2.409 10.194 1.00 94.88 99 VAL A C 1
ATOM 745 O O . VAL A 1 99 ? -11.589 3.583 10.315 1.00 94.88 99 VAL A O 1
ATOM 748 N N . GLU A 1 100 ? -10.288 1.860 10.935 1.00 95.75 100 GLU A N 1
ATOM 749 C CA . GLU A 1 100 ? -9.611 2.559 12.032 1.00 95.75 100 GLU A CA 1
ATOM 750 C C . GLU A 1 100 ? -8.107 2.637 11.786 1.00 95.75 100 GLU A C 1
ATOM 752 O O . GLU A 1 100 ? -7.494 1.681 11.314 1.00 95.75 100 GLU A O 1
ATOM 757 N N . LEU A 1 101 ? -7.499 3.764 12.149 1.00 95.00 101 LEU A N 1
ATOM 758 C CA . LEU A 1 101 ? -6.050 3.943 12.143 1.00 95.00 101 LEU A CA 1
ATOM 759 C C . LEU A 1 101 ? -5.518 3.729 13.566 1.00 95.00 101 LEU A C 1
ATOM 761 O O . LEU A 1 101 ? -6.048 4.308 14.514 1.00 95.00 101 LEU A O 1
ATOM 765 N N . ASP A 1 102 ? -4.467 2.924 13.719 1.00 93.38 102 ASP A N 1
ATOM 766 C CA . ASP A 1 102 ? -3.783 2.682 14.994 1.00 93.38 102 ASP A CA 1
ATOM 767 C C . ASP A 1 102 ? -2.441 3.440 15.045 1.00 93.38 102 ASP A C 1
ATOM 769 O O . ASP A 1 102 ? -1.397 2.880 14.680 1.00 93.38 102 ASP A O 1
ATOM 773 N N . PRO A 1 103 ? -2.426 4.700 15.530 1.00 89.62 103 PRO A N 1
ATOM 774 C CA . PRO A 1 103 ? -1.215 5.513 15.607 1.00 89.62 103 PRO A CA 1
ATOM 775 C C . PRO A 1 103 ? -0.238 5.046 16.696 1.00 89.62 103 PRO A C 1
ATOM 777 O O . PRO A 1 103 ? 0.849 5.611 16.811 1.00 89.62 103 PRO A O 1
ATOM 780 N N . SER A 1 104 ? -0.591 4.040 17.512 1.00 89.69 104 SER A N 1
ATOM 781 C CA . SER A 1 104 ? 0.351 3.452 18.476 1.00 89.69 104 SER A CA 1
ATOM 782 C C . SER A 1 104 ? 1.453 2.639 17.785 1.00 89.69 104 SER A C 1
ATOM 784 O O . SER A 1 104 ? 2.520 2.406 18.359 1.00 89.69 104 SER A O 1
ATOM 786 N N . ARG A 1 105 ? 1.215 2.227 16.534 1.00 87.50 105 ARG A N 1
ATOM 787 C CA . ARG A 1 105 ? 2.199 1.572 15.672 1.00 87.50 105 ARG A CA 1
ATOM 788 C C . ARG A 1 105 ? 2.978 2.620 14.884 1.00 87.50 105 ARG A C 1
ATOM 790 O O . ARG A 1 105 ? 2.405 3.561 14.350 1.00 87.50 105 ARG A O 1
ATOM 797 N N . ALA A 1 106 ? 4.295 2.442 14.805 1.00 83.94 106 ALA A N 1
ATOM 798 C CA . ALA A 1 106 ? 5.158 3.358 14.072 1.00 83.94 106 ALA A CA 1
ATOM 799 C C . ALA A 1 106 ? 4.868 3.316 12.565 1.00 83.94 106 ALA A C 1
ATOM 801 O O . ALA A 1 106 ? 4.746 2.239 11.977 1.00 83.94 106 ALA A O 1
ATOM 802 N N . ASP A 1 107 ? 4.832 4.494 11.946 1.00 86.50 107 ASP A N 1
ATOM 803 C CA . ASP A 1 107 ? 4.830 4.613 10.494 1.00 86.50 107 ASP A CA 1
ATOM 804 C C . ASP A 1 107 ? 6.167 4.146 9.908 1.00 86.50 107 ASP A C 1
ATOM 806 O O . ASP A 1 107 ? 7.237 4.318 10.499 1.00 86.50 107 ASP A O 1
ATOM 810 N N . GLY A 1 108 ? 6.114 3.583 8.701 1.00 81.31 108 GLY A N 1
ATOM 811 C CA . GLY A 1 108 ? 7.313 3.368 7.897 1.00 81.31 108 GLY A CA 1
ATOM 812 C C . GLY A 1 108 ? 7.879 4.680 7.338 1.00 81.31 108 GLY A C 1
ATOM 813 O O . GLY A 1 108 ? 7.409 5.775 7.638 1.00 81.31 108 GLY A O 1
ATOM 814 N N . ILE A 1 109 ? 8.866 4.570 6.442 1.00 83.38 109 ILE A N 1
ATOM 815 C CA . ILE A 1 109 ? 9.387 5.723 5.686 1.00 83.38 109 ILE A CA 1
ATOM 816 C C . ILE A 1 109 ? 8.220 6.460 5.020 1.00 83.38 109 ILE A C 1
ATOM 818 O O . ILE A 1 109 ? 7.407 5.829 4.342 1.00 83.38 109 ILE A O 1
ATOM 822 N N . PHE A 1 110 ? 8.146 7.779 5.200 1.00 79.19 110 PHE A N 1
ATOM 823 C CA . PHE A 1 110 ? 7.002 8.566 4.743 1.00 79.19 110 PHE A CA 1
ATOM 824 C C . PHE A 1 110 ? 6.799 8.472 3.226 1.00 79.19 110 PHE A C 1
ATOM 826 O O . PHE A 1 110 ? 5.709 8.133 2.781 1.00 79.19 110 PHE A O 1
ATOM 833 N N . 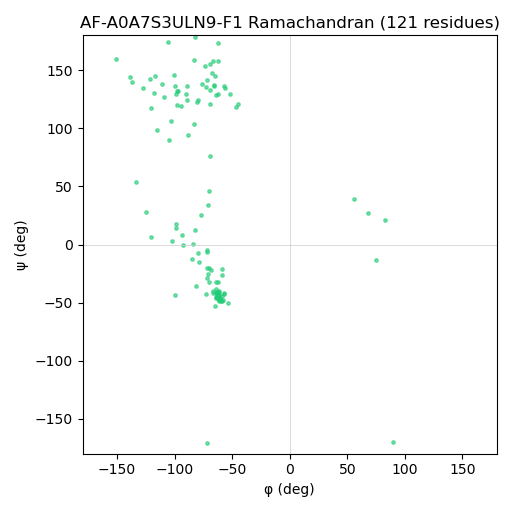ARG A 1 111 ? 7.859 8.669 2.435 1.00 81.06 111 ARG A N 1
ATOM 834 C CA . ARG A 1 111 ? 7.796 8.661 0.968 1.00 81.06 111 ARG A CA 1
ATOM 835 C C . ARG A 1 111 ? 8.972 7.885 0.378 1.00 81.06 111 ARG A C 1
ATOM 837 O O . ARG A 1 111 ? 10.093 8.002 0.871 1.00 81.06 111 ARG A O 1
ATOM 844 N N . LYS A 1 112 ? 8.719 7.098 -0.668 1.00 77.38 112 LYS A N 1
ATOM 845 C CA . LYS A 1 112 ? 9.747 6.379 -1.438 1.00 77.38 112 LYS A CA 1
ATOM 846 C C . LYS A 1 112 ? 9.490 6.563 -2.937 1.00 77.38 112 LYS A C 1
ATOM 848 O O . LYS A 1 112 ? 9.340 5.582 -3.655 1.00 77.38 112 LYS A O 1
ATOM 853 N N . THR A 1 113 ? 9.385 7.821 -3.355 1.00 75.62 113 THR A N 1
ATOM 854 C CA . THR A 1 113 ? 9.134 8.204 -4.748 1.00 75.62 113 THR A CA 1
ATOM 855 C C . THR A 1 113 ? 10.280 7.735 -5.623 1.00 75.62 113 THR A C 1
ATOM 857 O O . THR A 1 113 ? 11.450 7.981 -5.309 1.00 75.62 113 THR A O 1
ATOM 860 N N . ALA A 1 114 ? 9.939 7.055 -6.705 1.00 76.94 114 ALA A N 1
ATOM 861 C CA . ALA A 1 114 ? 10.861 6.734 -7.771 1.00 76.94 114 ALA A CA 1
ATOM 862 C C . ALA A 1 114 ? 10.382 7.430 -9.047 1.00 76.94 114 ALA A C 1
ATOM 864 O O . ALA A 1 114 ? 9.183 7.571 -9.261 1.00 76.94 114 ALA A O 1
ATOM 865 N N . SER A 1 115 ? 11.330 7.873 -9.870 1.00 78.06 115 SER A N 1
ATOM 866 C CA . SER A 1 115 ? 11.025 8.549 -11.126 1.00 78.06 115 SER A CA 1
ATOM 867 C C . SER A 1 115 ? 11.083 7.559 -12.286 1.00 78.06 115 SER A C 1
ATOM 869 O O . SER A 1 115 ? 12.063 6.824 -12.424 1.00 78.06 115 SER A O 1
ATOM 871 N N . ASN A 1 116 ? 10.060 7.581 -13.140 1.00 71.25 116 ASN A N 1
ATOM 872 C CA . ASN A 1 116 ? 9.974 6.811 -14.383 1.00 71.25 116 ASN A CA 1
ATOM 873 C C . ASN A 1 116 ? 10.475 7.604 -15.616 1.00 71.25 116 ASN A C 1
ATOM 875 O O . ASN A 1 116 ? 10.353 7.118 -16.738 1.00 71.25 116 ASN A O 1
ATOM 879 N N . LEU A 1 117 ? 11.077 8.793 -15.433 1.00 66.44 117 LEU A N 1
ATOM 880 C CA . LEU A 1 117 ? 11.453 9.726 -16.517 1.00 66.44 117 LEU A CA 1
ATOM 881 C C . LEU A 1 117 ? 12.425 9.143 -17.555 1.00 66.44 117 LEU A C 1
ATOM 883 O O . LEU A 1 117 ? 12.455 9.591 -18.699 1.00 66.44 117 LEU A O 1
ATOM 887 N N . GLU A 1 118 ? 13.229 8.154 -17.171 1.00 60.12 118 GLU A N 1
AT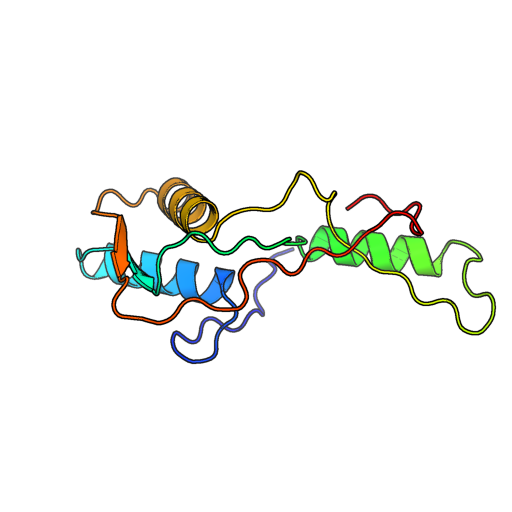OM 888 C CA . GLU A 1 118 ? 14.160 7.473 -18.080 1.00 60.12 118 GLU A CA 1
ATOM 889 C C . GLU A 1 118 ? 13.491 6.342 -18.881 1.00 60.12 118 GLU A C 1
ATOM 891 O O . GLU A 1 118 ? 14.141 5.664 -19.680 1.00 60.12 118 GLU A O 1
ATOM 896 N N . THR A 1 119 ? 12.189 6.122 -18.681 1.00 58.72 119 THR A N 1
ATOM 897 C CA . THR A 1 119 ? 11.447 4.995 -19.238 1.00 58.72 119 THR A CA 1
ATOM 898 C C . THR A 1 119 ? 10.308 5.492 -20.120 1.00 58.72 119 THR A C 1
ATOM 900 O O . THR A 1 119 ? 9.365 6.122 -19.665 1.00 58.72 119 THR A O 1
ATOM 903 N N . GLU A 1 120 ? 10.346 5.165 -21.412 1.00 59.88 120 GLU A N 1
ATOM 904 C CA . GLU A 1 120 ? 9.195 5.354 -22.315 1.00 59.88 120 GLU A CA 1
ATOM 905 C C . GLU A 1 120 ? 8.123 4.260 -22.114 1.00 59.88 120 GLU A C 1
ATOM 907 O O . GLU A 1 120 ? 7.440 3.855 -23.062 1.00 59.88 120 GLU A O 1
ATOM 912 N N . ILE A 1 121 ? 8.065 3.668 -20.921 1.00 61.03 121 ILE A N 1
ATOM 913 C CA . ILE A 1 121 ? 7.215 2.526 -20.603 1.00 61.03 121 ILE A CA 1
ATOM 914 C C . ILE A 1 121 ? 6.216 3.003 -19.562 1.00 61.03 121 ILE A C 1
ATOM 916 O O . ILE A 1 121 ? 6.528 3.091 -18.381 1.00 61.03 121 ILE A O 1
ATOM 920 N N . ILE A 1 122 ? 5.023 3.330 -20.046 1.00 61.31 122 ILE A N 1
ATOM 921 C CA . ILE A 1 122 ? 3.910 3.785 -19.219 1.00 61.31 122 ILE A CA 1
ATOM 922 C C . ILE A 1 122 ? 3.271 2.547 -18.581 1.00 61.31 122 ILE A C 1
ATOM 924 O O . ILE A 1 122 ? 2.902 1.607 -19.296 1.00 61.31 122 ILE A O 1
ATOM 928 N N . VAL A 1 123 ? 3.185 2.550 -17.251 1.00 57.34 123 VAL A N 1
ATOM 929 C CA . VAL A 1 123 ? 2.513 1.540 -16.416 1.00 57.34 123 VAL A CA 1
ATOM 930 C C . VAL A 1 123 ? 1.324 2.151 -15.713 1.00 57.34 123 VAL A C 1
ATOM 932 O O . VAL A 1 123 ? 1.479 3.276 -15.198 1.00 57.34 123 VAL A O 1
#

Sequence (123 aa):
PQNCHDNFSLQDGHVVPALIHKCYVASRDQTAFTVAGSGKPLRQFVYSEDLARAIISFLQKDHCKKNSSVIVCPDDGDELSIEEVASTIAGAFGFSGAVELDPSRADGIFRKTASNLETEIIV

Organism: Oxyrrhis marina (NCBI:txid2969)

Secondary structure (DSSP, 8-state):
-----S---TTTS-HHHHHHHHHHHHHHHT--EEEES-S--EE----HHHHHHHHHHHHHTT---TT--------TT--EEHHHHHHHHHHHHT--S-EEEETTSPP--SB-----TT-----

Nearest PDB structures (foldseek):
  6aqz-assembly3_F  TM=9.418E-01  e=9.528E-12  Naegleria fowleri
  6aqy-assembly2_C  TM=9.234E-01  e=7.867E-12  Naegleria fowleri
  6aqy-assembly3_E  TM=9.368E-01  e=3.205E-11  Naegleria fowleri
  6aqz-assembly2_C  TM=9.327E-01  e=6.469E-11  Naegleria fowleri
  6aqz-assembly2_D  TM=9.294E-01  e=7.803E-10  Naegleria fowleri

pLDDT: mean 83.16, std 13.85, range [34.0, 96.81]

Foldseek 3Di:
DDPPDFDLDCVPGDLLSNLLNLLVVCQVVVHESEDEAPLQAWDWDDDVVLVVVLVVVCVPPPVPPPPDDADDTAAQVPIDGSVRSSVVSCVVVVPPHHHHYHNVGDDDDRYDDDHRVVPPRHD

Solvent-accessible surface area (backbone atoms only — not comparable to full-atom values): 7530 Å² total; per-residue (Å²): 130,82,90,80,79,74,52,51,42,83,85,82,26,51,72,68,42,22,47,52,44,44,43,52,49,15,60,76,70,73,40,62,31,74,42,76,4,77,32,69,41,36,43,74,75,71,57,67,70,45,50,50,52,42,53,53,52,52,72,69,43,89,63,79,50,92,88,69,84,80,56,87,48,38,61,86,83,64,52,39,30,49,46,56,52,49,51,50,48,33,60,76,71,66,55,84,62,55,78,42,70,36,66,90,39,80,67,72,78,52,69,74,86,59,75,31,86,92,42,100,57,88,89